Protein AF-A9DE24-F1 (afdb_monomer)

Organism: NCBI:txid314608

Solvent-accessible surface area (backbone atoms only — not comparable to full-atom values): 6785 Å² total; per-residue (Å²): 137,82,83,78,64,69,72,63,66,77,45,52,69,38,30,75,65,74,92,66,86,89,58,84,88,58,82,91,86,83,80,78,62,62,88,88,52,85,82,57,79,70,76,82,78,67,68,88,54,49,61,67,84,68,41,59,62,57,52,48,65,70,71,45,81,79,71,82,72,81,73,76,82,79,78,83,71,76,81,72,80,81,84,76,77,59,69,76,66,56,68,74,73,114

Structure (mmCIF, N/CA/C/O backbone):
data_AF-A9DE24-F1
#
_entry.id   AF-A9DE24-F1
#
loop_
_atom_site.group_PDB
_atom_site.id
_atom_site.type_symbol
_atom_site.label_atom_id
_atom_site.label_alt_id
_atom_site.label_comp_id
_atom_site.label_asym_id
_atom_site.label_entity_id
_atom_site.label_seq_id
_atom_site.pdbx_PDB_ins_code
_atom_site.Cartn_x
_atom_site.Cartn_y
_atom_site.Cartn_z
_atom_site.occupancy
_atom_site.B_iso_or_equiv
_atom_site.auth_seq_id
_atom_site.auth_comp_id
_atom_site.auth_asym_id
_atom_site.auth_atom_id
_atom_site.pdbx_PDB_model_num
ATOM 1 N N . MET A 1 1 ? -16.752 5.191 -31.939 1.00 38.19 1 MET A N 1
ATOM 2 C CA . MET A 1 1 ? -16.513 3.950 -31.175 1.00 38.19 1 MET A CA 1
ATOM 3 C C . MET A 1 1 ? -15.086 3.531 -31.481 1.00 38.19 1 MET A C 1
ATOM 5 O O . MET A 1 1 ? -14.853 2.931 -32.518 1.00 38.19 1 MET A O 1
ATOM 9 N N . ALA A 1 2 ? -14.123 4.027 -30.703 1.00 44.44 2 ALA A N 1
ATOM 10 C CA . ALA A 1 2 ? -12.705 3.785 -30.961 1.00 44.44 2 ALA A CA 1
ATOM 11 C C . ALA A 1 2 ? -12.336 2.394 -30.435 1.00 44.44 2 ALA A C 1
ATOM 13 O O . ALA A 1 2 ? -12.692 2.055 -29.306 1.00 44.44 2 ALA A O 1
ATOM 14 N N . GLY A 1 3 ? -11.705 1.588 -31.288 1.00 46.81 3 GLY A N 1
ATOM 15 C CA . GLY A 1 3 ? -11.240 0.250 -30.957 1.00 46.81 3 GLY A CA 1
ATOM 16 C C . GLY A 1 3 ? -10.216 0.296 -29.829 1.00 46.81 3 GLY A C 1
ATOM 17 O O . GLY A 1 3 ? -9.236 1.030 -29.902 1.00 46.81 3 GLY A O 1
ATOM 18 N N . PHE A 1 4 ? -10.473 -0.481 -28.783 1.00 47.53 4 PHE A N 1
ATOM 19 C CA . PHE A 1 4 ? -9.483 -0.793 -27.766 1.00 47.53 4 PHE A CA 1
ATOM 20 C C . PHE A 1 4 ? -8.585 -1.893 -28.332 1.00 47.53 4 PHE A C 1
ATOM 22 O O . PHE A 1 4 ? -8.994 -3.053 -28.400 1.00 47.53 4 PHE A O 1
ATOM 29 N N . ASP A 1 5 ? -7.389 -1.523 -28.783 1.00 54.06 5 ASP A N 1
ATOM 30 C CA . ASP A 1 5 ? -6.344 -2.490 -29.100 1.00 54.06 5 ASP A CA 1
ATOM 31 C C . ASP A 1 5 ? -6.073 -3.365 -27.863 1.00 54.06 5 ASP A C 1
ATOM 33 O O . ASP A 1 5 ? -5.817 -2.885 -26.759 1.00 54.06 5 ASP A O 1
ATOM 37 N N . CYS A 1 6 ? -6.161 -4.683 -28.046 1.00 60.22 6 CYS A N 1
ATOM 38 C CA . CYS A 1 6 ? -6.128 -5.691 -26.981 1.00 60.22 6 CYS A CA 1
ATOM 39 C C . CYS A 1 6 ? -4.810 -5.699 -26.167 1.00 60.22 6 CYS A C 1
ATOM 41 O O . CYS A 1 6 ? -4.767 -6.242 -25.061 1.00 60.22 6 CYS A O 1
ATOM 43 N N . LEU A 1 7 ? -3.741 -5.067 -26.675 1.00 58.06 7 LEU A N 1
ATOM 44 C CA . LEU A 1 7 ? -2.446 -4.979 -25.991 1.00 58.06 7 LEU A CA 1
ATOM 45 C C . LEU A 1 7 ? -2.518 -4.221 -24.654 1.00 58.06 7 LEU A C 1
ATOM 47 O O . LEU A 1 7 ? -1.884 -4.651 -23.690 1.00 58.06 7 LEU A O 1
ATOM 51 N N . ASP A 1 8 ? -3.316 -3.155 -24.552 1.00 55.97 8 ASP A N 1
ATOM 52 C CA . ASP A 1 8 ? -3.413 -2.360 -23.316 1.00 55.97 8 ASP A CA 1
ATOM 53 C C . ASP A 1 8 ? -4.261 -3.043 -22.226 1.00 55.97 8 ASP A C 1
ATOM 55 O O . ASP A 1 8 ? -4.124 -2.754 -21.033 1.00 55.97 8 ASP A O 1
ATOM 59 N N . CYS A 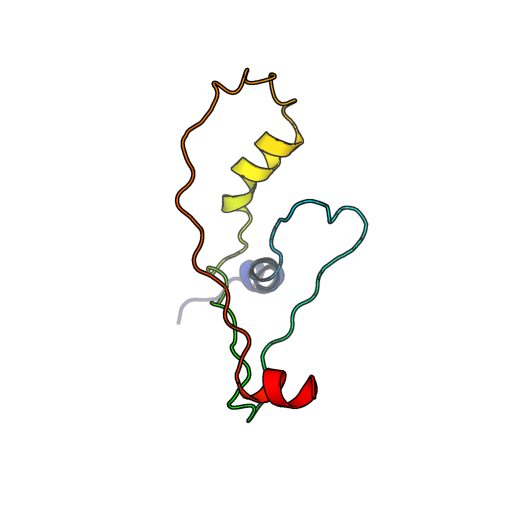1 9 ? -5.102 -4.016 -22.591 1.00 60.94 9 CYS A N 1
ATOM 60 C CA . CYS A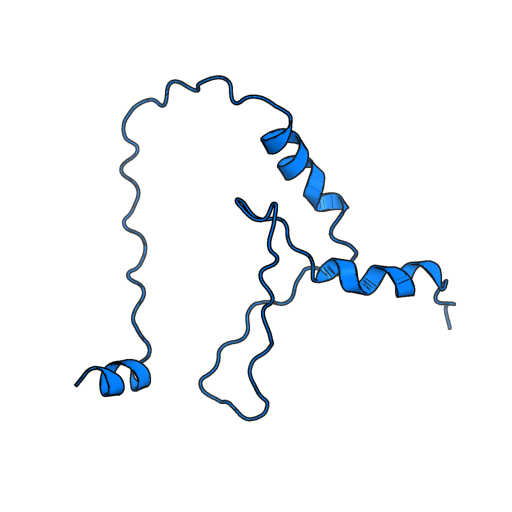 1 9 ? -5.905 -4.774 -21.629 1.00 60.94 9 CYS A CA 1
ATOM 61 C C . CYS A 1 9 ? -5.076 -5.801 -20.837 1.00 60.94 9 CYS A C 1
ATOM 63 O O . CYS A 1 9 ? -5.364 -6.039 -19.662 1.00 60.94 9 CYS A O 1
ATOM 65 N N . LEU A 1 10 ? -4.036 -6.392 -21.443 1.00 68.50 10 LEU A N 1
ATOM 66 C CA . LEU A 1 10 ? -3.216 -7.437 -20.809 1.00 68.50 10 LEU A CA 1
ATOM 67 C C . LEU A 1 10 ? -2.328 -6.908 -19.672 1.00 68.50 10 LEU A C 1
ATOM 69 O O . LEU A 1 10 ? -2.009 -7.651 -18.743 1.00 68.50 10 LEU A O 1
ATOM 73 N N . TYR A 1 11 ? -1.954 -5.628 -19.714 1.00 81.50 11 TYR A N 1
ATOM 74 C CA . TYR A 1 11 ? -1.013 -5.022 -18.765 1.00 81.50 11 TYR A CA 1
ATOM 75 C C . TYR A 1 11 ? -1.664 -4.079 -17.750 1.00 81.50 11 TYR A C 1
ATOM 77 O O . TYR A 1 11 ? -0.978 -3.562 -16.870 1.00 81.50 11 TYR A O 1
ATOM 85 N N . ASN A 1 12 ? -2.988 -3.905 -17.793 1.00 81.44 12 ASN A N 1
ATOM 86 C CA . ASN A 1 12 ? -3.713 -3.012 -16.881 1.00 81.44 12 ASN A CA 1
ATOM 87 C C . ASN A 1 12 ? -3.504 -3.361 -15.388 1.00 81.44 12 ASN A C 1
ATOM 89 O O . ASN A 1 12 ? -3.556 -2.499 -14.510 1.00 81.44 12 ASN A O 1
ATOM 93 N N . TRP A 1 13 ? -3.216 -4.628 -15.071 1.00 88.06 13 TRP A N 1
ATOM 94 C CA . TRP A 1 13 ? -2.928 -5.057 -13.700 1.00 88.06 13 TRP A CA 1
ATOM 95 C C . TRP A 1 13 ? -1.601 -4.510 -13.148 1.00 88.06 13 TRP A C 1
ATOM 97 O O . TRP A 1 13 ? -1.464 -4.423 -11.925 1.00 88.06 13 TRP A O 1
ATOM 107 N N . LEU A 1 14 ? -0.652 -4.107 -14.007 1.00 91.06 14 LEU A N 1
ATOM 108 C CA . LEU A 1 14 ? 0.648 -3.567 -13.587 1.00 91.06 14 LEU A CA 1
ATOM 109 C C . LEU A 1 14 ? 0.513 -2.267 -12.791 1.00 91.06 14 LEU A C 1
ATOM 111 O O . LEU A 1 14 ? 1.314 -2.044 -11.887 1.00 91.06 14 LEU A O 1
ATOM 115 N N . SER A 1 15 ? -0.557 -1.493 -13.013 1.00 89.44 15 SER A N 1
ATOM 116 C CA . SER A 1 15 ? -0.916 -0.319 -12.195 1.00 89.44 15 SER A CA 1
ATOM 117 C C . SER A 1 15 ? -0.916 -0.605 -10.685 1.00 89.44 15 SER A C 1
ATOM 119 O O . SER A 1 15 ? -0.634 0.275 -9.867 1.00 89.44 15 SER A O 1
ATOM 121 N N . LYS A 1 16 ? -1.214 -1.853 -10.293 1.00 90.81 16 LYS A N 1
ATOM 122 C CA . LYS A 1 16 ? -1.282 -2.297 -8.894 1.00 90.81 16 LYS A CA 1
ATOM 123 C C . LYS A 1 16 ? 0.089 -2.648 -8.311 1.00 90.81 16 LYS A C 1
ATOM 125 O O . LYS A 1 16 ? 0.240 -2.649 -7.089 1.00 90.81 16 LYS A O 1
ATOM 130 N N . VAL A 1 17 ? 1.087 -2.951 -9.144 1.00 92.62 17 VAL A N 1
ATOM 131 C CA . VAL A 1 17 ? 2.437 -3.319 -8.697 1.00 92.62 17 VAL A CA 1
ATOM 132 C C . VAL A 1 17 ? 3.228 -2.048 -8.409 1.00 92.62 17 VAL A C 1
ATOM 134 O O . VAL A 1 17 ? 3.470 -1.232 -9.294 1.00 92.62 17 VAL A O 1
ATOM 137 N N . ARG A 1 18 ? 3.647 -1.858 -7.152 1.00 92.69 18 ARG A N 1
ATOM 138 C CA . ARG A 1 18 ? 4.353 -0.645 -6.716 1.00 92.69 18 ARG A CA 1
ATOM 139 C C . ARG A 1 18 ? 5.744 -0.982 -6.177 1.00 92.69 18 ARG A C 1
ATOM 141 O O . ARG A 1 18 ? 5.852 -1.837 -5.297 1.00 92.69 18 ARG A O 1
ATOM 148 N N . PRO A 1 19 ? 6.808 -0.319 -6.664 1.00 92.75 19 PRO A N 1
ATOM 149 C CA . PRO A 1 19 ? 8.160 -0.560 -6.179 1.00 92.75 19 PRO A CA 1
ATOM 150 C C . PRO A 1 19 ? 8.313 -0.107 -4.721 1.00 92.75 19 PRO A C 1
ATOM 152 O O . PRO A 1 19 ? 7.810 0.946 -4.320 1.00 92.75 19 PRO A O 1
ATOM 155 N N . TRP A 1 20 ? 9.027 -0.905 -3.925 1.00 93.94 20 TRP A N 1
ATOM 156 C CA . TRP A 1 20 ? 9.359 -0.583 -2.539 1.00 93.94 20 TRP A CA 1
ATOM 157 C C . TRP A 1 20 ? 10.648 -1.279 -2.087 1.00 93.94 20 TRP A C 1
ATOM 159 O O . TRP A 1 20 ? 11.039 -2.321 -2.612 1.00 93.94 20 TRP A O 1
ATOM 169 N N . TRP A 1 21 ? 11.315 -0.726 -1.072 1.00 93.38 21 TRP A N 1
ATOM 170 C CA . TRP A 1 21 ? 12.544 -1.300 -0.511 1.00 93.38 21 TRP A CA 1
ATOM 171 C C . TRP A 1 21 ? 12.290 -2.641 0.195 1.00 93.38 21 TRP A C 1
ATOM 173 O O . TRP A 1 21 ? 11.249 -2.826 0.817 1.00 93.38 21 TRP A O 1
ATOM 183 N N . GLY A 1 22 ? 13.247 -3.574 0.132 1.00 92.00 22 GLY A N 1
ATOM 184 C CA . GLY A 1 22 ? 13.215 -4.845 0.881 1.00 92.00 22 GLY A CA 1
ATOM 185 C C . GLY A 1 22 ? 12.417 -5.998 0.249 1.00 92.00 22 GL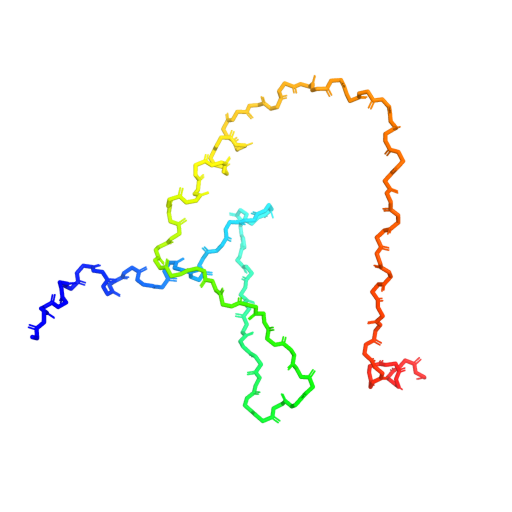Y A C 1
ATOM 186 O O . GLY A 1 22 ? 12.544 -7.133 0.698 1.00 92.00 22 GLY A O 1
ATOM 187 N N . HIS A 1 23 ? 11.671 -5.760 -0.831 1.00 94.19 23 HIS A N 1
ATOM 188 C CA . HIS A 1 23 ? 10.740 -6.729 -1.431 1.00 94.19 23 HIS A CA 1
ATOM 189 C C . HIS A 1 23 ? 11.403 -7.645 -2.482 1.00 94.19 23 HIS A C 1
ATOM 191 O O . HIS A 1 23 ? 10.925 -7.774 -3.603 1.00 94.19 23 HIS A O 1
ATOM 197 N N . LYS A 1 24 ? 12.550 -8.256 -2.151 1.00 92.00 24 LYS A N 1
ATOM 198 C CA . LYS A 1 24 ? 13.296 -9.120 -3.096 1.00 92.00 24 LYS A CA 1
ATOM 199 C C . LYS A 1 24 ? 12.763 -10.554 -3.185 1.00 92.00 24 LYS A C 1
ATOM 201 O O . LYS A 1 24 ? 12.928 -11.194 -4.213 1.00 92.00 24 LYS A O 1
ATOM 206 N N . ILE A 1 25 ? 12.183 -11.057 -2.095 1.00 96.62 25 ILE A N 1
ATOM 207 C CA . ILE A 1 25 ? 11.787 -12.471 -1.930 1.00 96.62 25 ILE A CA 1
ATOM 208 C C . ILE A 1 25 ? 10.345 -12.639 -1.432 1.00 96.62 25 ILE A C 1
ATOM 210 O O . ILE A 1 25 ? 9.927 -13.737 -1.090 1.00 96.62 25 ILE A O 1
ATOM 214 N N . HIS A 1 26 ? 9.597 -11.544 -1.323 1.00 97.38 26 HIS A N 1
ATOM 215 C CA . HIS A 1 26 ? 8.208 -11.544 -0.881 1.00 97.38 26 HIS A CA 1
ATOM 216 C C . HIS A 1 26 ? 7.464 -10.386 -1.541 1.00 97.38 26 HIS A C 1
ATOM 218 O O . HIS A 1 26 ? 8.070 -9.392 -1.947 1.00 97.38 26 HIS A O 1
ATOM 224 N N . MET A 1 27 ? 6.142 -10.508 -1.612 1.00 96.94 27 MET A N 1
ATOM 225 C CA . MET A 1 27 ? 5.252 -9.476 -2.131 1.00 96.94 27 MET A CA 1
ATOM 226 C C . MET A 1 27 ? 4.288 -9.046 -1.028 1.00 96.94 27 MET A C 1
ATOM 228 O O . MET A 1 27 ? 3.750 -9.883 -0.307 1.00 96.94 27 MET A O 1
ATOM 232 N N . HIS A 1 28 ? 4.066 -7.740 -0.892 1.00 96.81 28 HIS A N 1
ATOM 233 C CA . HIS A 1 28 ? 3.070 -7.201 0.027 1.00 96.81 28 HIS A CA 1
ATOM 234 C C . HIS A 1 28 ? 1.766 -6.980 -0.736 1.00 96.81 28 HIS A C 1
ATOM 236 O O . HIS A 1 28 ? 1.659 -6.063 -1.549 1.00 96.81 28 HIS A O 1
ATOM 242 N N . VAL A 1 29 ? 0.778 -7.833 -0.474 1.00 96.69 29 VAL A N 1
ATOM 243 C CA . VAL A 1 29 ? -0.568 -7.707 -1.041 1.00 96.69 29 VAL A CA 1
ATOM 244 C C . VAL A 1 29 ? -1.431 -6.876 -0.096 1.00 96.69 29 VAL A C 1
ATOM 246 O O . VAL A 1 29 ? -1.464 -7.129 1.106 1.00 96.69 29 VAL A O 1
ATOM 249 N N . ARG A 1 30 ? -2.140 -5.887 -0.644 1.00 96.50 30 ARG A N 1
ATOM 250 C CA . ARG A 1 30 ? -3.114 -5.065 0.080 1.00 96.50 30 ARG A CA 1
ATOM 251 C C . ARG A 1 30 ? -4.473 -5.182 -0.597 1.00 96.50 30 ARG A C 1
ATOM 253 O O . ARG A 1 30 ? -4.566 -5.034 -1.812 1.00 96.50 30 ARG A O 1
ATOM 260 N N . LEU A 1 31 ? -5.502 -5.434 0.203 1.00 95.38 31 LEU A N 1
ATOM 261 C CA . LEU A 1 31 ? -6.892 -5.495 -0.241 1.00 95.38 31 LEU A CA 1
ATOM 262 C C . LEU A 1 31 ? -7.591 -4.157 0.011 1.00 95.38 31 LEU A C 1
ATOM 264 O O . LEU A 1 31 ? -7.138 -3.353 0.829 1.00 95.38 31 LEU A O 1
ATOM 268 N N . SER A 1 32 ? -8.690 -3.930 -0.703 1.00 96.25 32 SER A N 1
ATOM 269 C CA . SER A 1 32 ? -9.620 -2.849 -0.391 1.00 96.25 32 SER A CA 1
ATOM 270 C C . SER A 1 32 ? -10.330 -3.115 0.935 1.00 96.25 32 SER A C 1
ATOM 272 O O . SER A 1 32 ? -10.427 -4.258 1.386 1.00 96.25 32 SER A O 1
ATOM 274 N N . CYS A 1 33 ? -10.868 -2.057 1.534 1.00 97.50 33 CYS A N 1
ATOM 275 C CA . CYS A 1 33 ? -11.830 -2.193 2.618 1.00 97.50 33 CYS A CA 1
ATOM 276 C C . CYS A 1 33 ? -13.000 -3.090 2.203 1.00 97.50 33 CYS A C 1
ATOM 278 O O . CYS A 1 33 ? -13.430 -3.062 1.046 1.00 97.50 33 CYS A O 1
ATOM 280 N N . ALA A 1 34 ? -13.495 -3.880 3.154 1.00 97.56 34 ALA A N 1
ATOM 281 C CA . ALA A 1 34 ? -14.658 -4.727 2.943 1.00 97.56 34 ALA A CA 1
ATOM 282 C C . ALA A 1 34 ? -15.908 -3.876 2.673 1.00 97.56 34 ALA A C 1
ATOM 284 O O . ALA A 1 34 ? -16.042 -2.756 3.172 1.00 97.56 34 ALA A O 1
ATOM 285 N N . GLU A 1 35 ? -16.832 -4.417 1.882 1.00 97.12 35 GLU A N 1
ATOM 286 C CA . GLU A 1 35 ? -18.093 -3.746 1.587 1.00 97.12 35 GLU A CA 1
ATOM 287 C C . GLU A 1 35 ? -18.898 -3.510 2.875 1.00 97.12 35 GLU A C 1
ATOM 289 O O . GLU A 1 35 ? -19.025 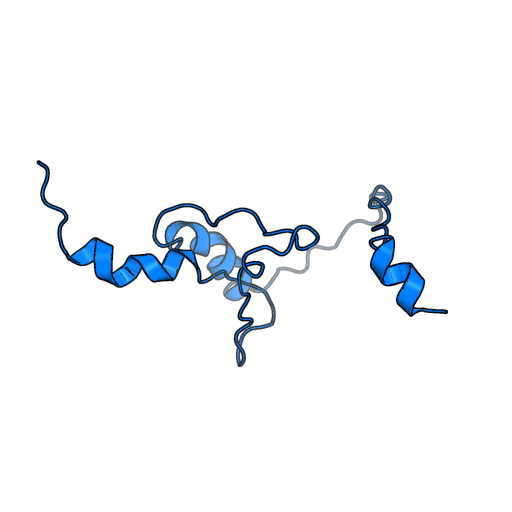-4.395 3.719 1.00 97.12 35 GLU A O 1
ATOM 294 N N . GLY A 1 36 ? -19.410 -2.289 3.048 1.00 95.69 36 GLY A N 1
ATOM 295 C CA . GLY A 1 36 ? -20.179 -1.895 4.232 1.00 95.69 36 GLY A CA 1
ATOM 296 C C . GLY A 1 36 ? -19.354 -1.516 5.471 1.00 95.69 36 GLY A C 1
ATOM 297 O O . GLY A 1 36 ? -19.936 -0.995 6.426 1.00 95.69 36 GLY A O 1
ATOM 298 N N . ASP A 1 37 ? -18.028 -1.695 5.472 1.00 96.00 37 ASP A N 1
ATOM 299 C CA . ASP A 1 37 ? -17.177 -1.262 6.588 1.00 96.00 37 ASP A CA 1
ATOM 300 C C . ASP A 1 37 ? -16.977 0.263 6.568 1.00 96.00 37 ASP A C 1
ATOM 302 O O . ASP A 1 37 ? -16.199 0.810 5.786 1.00 96.00 37 ASP A O 1
ATOM 306 N N . LYS A 1 38 ? -17.692 0.959 7.458 1.00 94.12 38 LYS A N 1
ATOM 307 C CA . LYS A 1 38 ? -17.676 2.428 7.573 1.00 94.12 38 LYS A CA 1
ATOM 308 C C . LYS A 1 38 ? -16.429 2.984 8.263 1.00 94.12 38 LYS A C 1
ATOM 310 O O . LYS A 1 38 ? -16.231 4.197 8.261 1.00 94.12 38 LYS A O 1
ATOM 315 N N . LEU A 1 39 ? -15.638 2.131 8.908 1.00 93.25 39 LEU A N 1
ATOM 316 C CA . LEU A 1 39 ? -14.498 2.535 9.733 1.00 93.25 39 LEU A CA 1
ATOM 317 C C . LEU A 1 39 ? -13.164 2.244 9.044 1.00 93.25 39 LEU A C 1
ATOM 319 O O . LEU A 1 39 ? -12.142 2.830 9.408 1.00 93.25 39 LEU A O 1
ATOM 323 N N . CYS A 1 40 ? -13.165 1.367 8.042 1.00 94.88 40 CYS A N 1
ATOM 324 C CA . CYS A 1 40 ? -12.006 1.126 7.201 1.00 94.88 40 CYS A CA 1
ATOM 325 C C . CYS A 1 40 ? -11.764 2.290 6.224 1.00 94.88 40 CYS A C 1
ATOM 327 O O . CYS A 1 40 ? -12.671 2.779 5.553 1.00 94.88 40 CYS A O 1
ATOM 329 N N . GLN A 1 41 ? -10.504 2.723 6.119 1.00 93.62 41 GLN A N 1
ATOM 330 C CA . GLN A 1 41 ? -10.081 3.776 5.195 1.00 93.62 41 GLN A CA 1
ATOM 331 C C . GLN A 1 41 ? -9.263 3.180 4.050 1.00 93.62 41 GLN A C 1
ATOM 333 O O . GLN A 1 41 ? -8.174 2.640 4.261 1.00 93.62 41 GLN A O 1
ATOM 338 N N . ASN A 1 42 ? -9.779 3.306 2.827 1.00 95.94 42 ASN A N 1
ATOM 339 C CA . ASN A 1 42 ? -9.040 2.934 1.626 1.00 95.94 42 ASN A CA 1
ATOM 340 C C . ASN A 1 42 ? -7.877 3.902 1.382 1.00 95.94 42 ASN A C 1
ATOM 342 O O . ASN A 1 42 ? -7.901 5.066 1.779 1.00 95.94 42 ASN A O 1
ATOM 346 N N . GLN A 1 43 ? -6.858 3.420 0.678 1.00 94.69 43 GLN A N 1
ATOM 347 C CA . GLN A 1 43 ? -5.820 4.291 0.143 1.00 94.69 43 GLN A CA 1
ATOM 348 C C . GLN A 1 43 ? -6.258 4.929 -1.172 1.00 94.69 43 GLN A C 1
ATOM 350 O O . GLN A 1 43 ? -7.134 4.414 -1.865 1.00 94.69 43 GLN A O 1
ATOM 355 N N . ASN A 1 44 ? -5.576 6.013 -1.543 1.00 93.44 44 ASN A N 1
ATOM 356 C CA . ASN A 1 44 ? -5.722 6.609 -2.863 1.00 93.44 44 ASN A CA 1
ATOM 357 C C . ASN A 1 44 ? -5.416 5.578 -3.951 1.00 93.44 44 ASN A C 1
ATOM 359 O O . ASN A 1 44 ? -4.478 4.782 -3.826 1.00 93.44 44 ASN A O 1
ATOM 363 N N . LEU A 1 45 ? -6.202 5.628 -5.023 1.00 89.88 45 LEU A N 1
ATOM 364 C CA . LEU A 1 45 ? -6.000 4.761 -6.173 1.00 89.88 45 LEU A CA 1
ATOM 365 C C . LEU A 1 45 ? -4.630 5.035 -6.816 1.00 89.88 45 LEU A C 1
ATOM 367 O O . LEU A 1 45 ? -4.179 6.187 -6.830 1.00 89.88 45 LEU A O 1
ATOM 371 N N . PRO A 1 46 ? -3.960 3.998 -7.348 1.00 87.00 46 PRO A N 1
ATOM 372 C CA . PRO A 1 46 ? -2.775 4.190 -8.170 1.00 87.00 46 PRO A CA 1
ATOM 373 C C . PRO A 1 46 ? -3.075 5.069 -9.386 1.00 87.00 46 PRO A C 1
ATOM 375 O O . PRO A 1 46 ? -4.209 5.130 -9.862 1.00 87.00 46 PRO A O 1
ATOM 378 N N . VAL A 1 47 ? -2.035 5.718 -9.907 1.00 85.25 47 VAL A N 1
ATOM 379 C CA . VAL A 1 47 ? -2.116 6.433 -11.185 1.00 85.25 47 VAL A CA 1
ATOM 380 C C . VAL A 1 47 ? -2.466 5.430 -12.291 1.00 85.25 47 VAL A C 1
ATOM 382 O O . VAL A 1 47 ? -2.004 4.289 -12.269 1.00 85.25 47 VAL A O 1
ATOM 385 N N . SER A 1 48 ? -3.312 5.844 -13.235 1.00 84.12 48 SER A N 1
ATOM 386 C CA . SER A 1 48 ? -3.686 5.036 -14.398 1.00 84.12 48 SER A CA 1
ATOM 387 C C . SER A 1 48 ? -2.475 4.728 -15.280 1.00 84.12 48 SER A C 1
ATOM 389 O O . SER A 1 48 ? -1.603 5.578 -15.433 1.00 84.12 48 SER A O 1
ATOM 391 N N . GLY A 1 49 ? -2.475 3.567 -15.933 1.00 85.62 49 GLY A N 1
ATOM 392 C CA . GLY A 1 49 ? -1.389 3.124 -16.809 1.00 85.62 49 GLY A CA 1
ATOM 393 C C . GLY A 1 49 ? -0.596 1.973 -16.197 1.00 85.62 49 GLY A C 1
ATOM 394 O O . GLY A 1 49 ? -1.029 1.346 -15.234 1.00 85.62 49 GLY A O 1
ATOM 395 N N . THR A 1 50 ? 0.561 1.658 -16.773 1.00 88.69 50 THR A N 1
ATOM 396 C CA . THR A 1 50 ? 1.378 0.527 -16.301 1.00 88.69 50 THR A CA 1
ATOM 397 C C . THR A 1 50 ? 2.283 0.902 -15.128 1.00 88.69 50 THR A C 1
ATOM 399 O O . THR A 1 50 ? 2.693 0.021 -14.372 1.00 88.69 50 THR A O 1
ATOM 402 N N . GLY A 1 51 ? 2.599 2.193 -14.954 1.00 87.44 51 GLY A N 1
ATOM 403 C CA . GLY A 1 51 ? 3.547 2.669 -13.948 1.00 87.44 51 GLY A CA 1
ATOM 404 C C . GLY A 1 51 ? 5.008 2.344 -14.275 1.00 87.44 51 GLY A C 1
ATOM 405 O O . GLY A 1 51 ? 5.882 2.582 -13.438 1.00 87.44 51 GLY A O 1
ATOM 406 N N . CYS A 1 52 ? 5.299 1.794 -15.461 1.00 88.56 52 CYS A N 1
ATOM 407 C CA . CYS A 1 52 ? 6.657 1.459 -15.891 1.00 88.56 52 CYS A CA 1
ATOM 408 C C . CYS A 1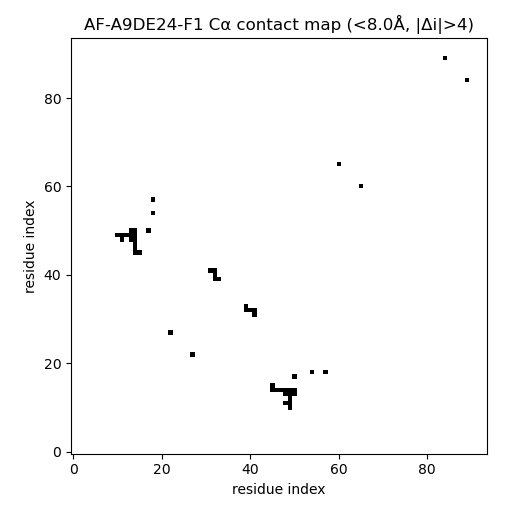 52 ? 7.515 2.715 -16.123 1.00 88.56 52 CYS A C 1
ATOM 410 O O . CYS A 1 52 ? 8.721 2.700 -15.865 1.00 88.56 52 CYS A O 1
ATOM 412 N N . GLU A 1 53 ? 6.887 3.807 -16.544 1.00 86.00 53 GLU A N 1
ATOM 413 C CA . GLU A 1 53 ? 7.461 5.140 -16.732 1.00 86.00 53 GLU A CA 1
ATOM 414 C C . GLU A 1 53 ? 8.109 5.708 -15.452 1.00 86.00 53 GLU A C 1
ATOM 416 O O . GLU A 1 53 ? 9.178 6.324 -15.510 1.00 86.00 53 GLU A O 1
ATOM 421 N N . ASP A 1 54 ? 7.549 5.396 -14.279 1.00 85.25 54 ASP A N 1
ATOM 422 C CA . ASP A 1 54 ? 8.022 5.887 -12.977 1.00 85.25 54 ASP A CA 1
ATOM 423 C C . ASP A 1 54 ? 9.213 5.086 -12.407 1.00 85.25 54 ASP A C 1
ATOM 425 O O . ASP A 1 54 ? 9.799 5.446 -11.376 1.00 85.25 54 ASP A O 1
ATOM 429 N N . LEU A 1 55 ? 9.605 3.976 -13.044 1.00 90.44 55 LEU A N 1
ATOM 430 C CA . LEU A 1 55 ? 10.631 3.068 -12.509 1.00 90.44 55 LEU A CA 1
ATOM 431 C C . LEU A 1 55 ? 12.065 3.570 -12.705 1.00 90.44 55 LEU A C 1
ATOM 433 O O . LEU A 1 55 ? 12.991 3.053 -12.072 1.00 90.44 55 LEU A O 1
ATOM 437 N N . SER A 1 56 ? 12.269 4.584 -13.548 1.00 90.44 56 SER A N 1
ATOM 438 C CA . SER A 1 56 ? 13.599 5.102 -13.890 1.00 90.44 56 SER A CA 1
ATOM 439 C C . SER A 1 56 ? 14.401 5.525 -12.655 1.00 90.44 56 SER A C 1
ATOM 441 O O . SER A 1 56 ? 15.569 5.153 -12.516 1.00 90.44 56 SER A O 1
ATOM 443 N N . TRP A 1 57 ? 13.765 6.228 -11.710 1.00 89.50 57 TRP A N 1
ATOM 444 C CA . TRP A 1 57 ? 14.409 6.633 -10.457 1.00 89.50 57 TRP A CA 1
ATOM 445 C C . TRP A 1 57 ? 14.793 5.422 -9.597 1.00 89.50 57 TRP A C 1
ATOM 447 O O . TRP A 1 57 ? 15.924 5.332 -9.122 1.00 89.50 57 TRP A O 1
ATOM 457 N N . TRP A 1 58 ? 13.898 4.441 -9.453 1.00 90.38 58 TRP A N 1
ATOM 458 C CA . TRP A 1 58 ? 14.159 3.219 -8.684 1.00 90.38 58 TRP A CA 1
ATOM 459 C C . TRP A 1 58 ? 15.336 2.427 -9.248 1.00 90.38 58 TRP A C 1
ATOM 461 O O . TRP A 1 58 ? 16.225 2.022 -8.498 1.00 90.38 58 TRP A O 1
ATOM 471 N N . LYS A 1 59 ? 15.385 2.266 -10.575 1.00 89.75 59 LYS A N 1
ATOM 472 C CA . LYS A 1 59 ? 16.495 1.604 -11.267 1.00 89.75 59 LYS A CA 1
ATOM 473 C C . LYS A 1 59 ? 17.823 2.309 -10.987 1.00 89.75 59 LYS A C 1
ATOM 475 O O . LYS A 1 59 ? 18.800 1.642 -10.652 1.00 89.75 59 LYS A O 1
ATOM 480 N N . GLN A 1 60 ? 17.858 3.640 -11.072 1.00 89.25 60 GLN A N 1
ATOM 481 C CA . GLN A 1 60 ? 19.060 4.417 -10.752 1.00 89.25 60 GLN A CA 1
ATOM 482 C C . GLN A 1 60 ? 19.512 4.193 -9.305 1.00 89.25 60 GLN A C 1
ATOM 484 O O . GLN A 1 60 ? 20.689 3.927 -9.078 1.00 89.25 60 GLN A O 1
ATOM 489 N N . GLN A 1 61 ? 18.592 4.229 -8.336 1.00 87.12 61 GLN A N 1
ATOM 490 C CA . GLN A 1 61 ? 18.935 4.032 -6.923 1.00 87.12 61 GLN A CA 1
ATOM 491 C C . GLN A 1 61 ? 19.422 2.610 -6.593 1.00 87.12 61 GLN A C 1
ATOM 493 O O . GLN A 1 61 ? 20.133 2.431 -5.605 1.00 87.12 61 GLN A O 1
ATOM 498 N N . ILE A 1 62 ? 19.021 1.600 -7.373 1.00 84.69 62 ILE A N 1
ATOM 499 C CA . ILE A 1 62 ? 19.422 0.198 -7.171 1.00 84.69 62 ILE A CA 1
ATOM 500 C C . ILE A 1 62 ? 20.765 -0.103 -7.847 1.00 84.69 62 ILE A C 1
ATOM 502 O O . ILE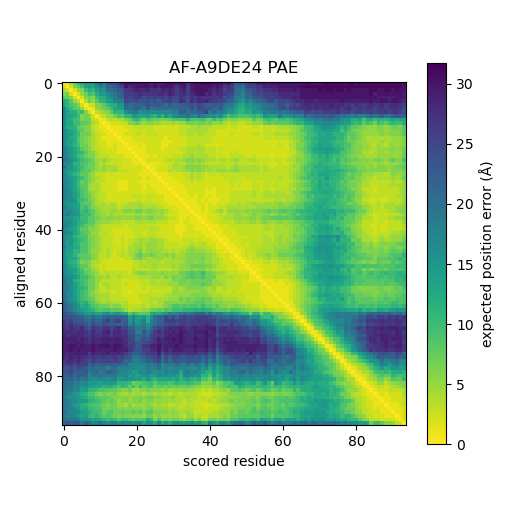 A 1 62 ? 21.584 -0.820 -7.277 1.00 84.69 62 ILE A O 1
ATOM 506 N N . LEU A 1 63 ? 20.979 0.411 -9.062 1.00 85.06 63 LEU A N 1
ATOM 507 C CA . LEU A 1 63 ? 22.157 0.088 -9.874 1.00 85.06 63 LEU A CA 1
ATOM 508 C C . LEU A 1 63 ? 23.366 0.974 -9.572 1.00 85.06 63 LEU A C 1
ATOM 510 O O . LEU A 1 63 ? 24.496 0.556 -9.811 1.00 85.06 63 LEU A O 1
ATOM 514 N N . GLN A 1 64 ? 23.153 2.195 -9.080 1.00 78.12 64 GLN A N 1
ATOM 515 C CA . GLN A 1 64 ? 24.255 3.097 -8.772 1.00 78.12 64 GLN A CA 1
ATOM 516 C C . GLN A 1 64 ? 24.659 2.946 -7.300 1.00 78.12 64 GLN A C 1
ATOM 518 O O . GLN A 1 64 ? 23.831 3.185 -6.415 1.00 78.12 64 GLN A O 1
ATOM 523 N N . PRO A 1 65 ? 25.921 2.587 -6.995 1.00 59.44 65 PRO A N 1
ATOM 524 C CA . PRO A 1 65 ? 26.404 2.623 -5.625 1.00 59.44 65 PRO A CA 1
ATOM 525 C C . PRO A 1 65 ? 26.301 4.066 -5.133 1.00 59.44 65 PRO A C 1
ATOM 527 O O . PRO A 1 65 ? 26.803 4.992 -5.776 1.00 59.44 65 PRO A O 1
ATOM 530 N N . LYS A 1 66 ? 25.626 4.276 -3.997 1.00 63.06 66 LYS A N 1
ATOM 531 C CA . LYS A 1 66 ? 25.583 5.596 -3.370 1.00 63.06 66 LYS A CA 1
ATOM 532 C C . LYS A 1 66 ? 27.025 6.021 -3.102 1.00 63.06 66 LYS A C 1
ATOM 534 O O . LYS A 1 66 ? 27.668 5.459 -2.219 1.00 63.06 66 LYS A O 1
ATOM 539 N N . LYS A 1 67 ? 27.529 7.023 -3.833 1.00 57.41 67 LYS A N 1
ATOM 540 C CA . LYS A 1 67 ? 28.684 7.796 -3.361 1.00 57.41 67 LYS A CA 1
ATOM 541 C C . LYS A 1 67 ? 28.317 8.239 -1.953 1.00 57.41 67 LYS A C 1
ATOM 543 O O . LYS A 1 67 ? 27.218 8.763 -1.763 1.00 57.41 67 LYS A O 1
ATOM 548 N N . SER A 1 68 ? 29.167 7.957 -0.969 1.00 53.03 68 SER A N 1
ATOM 549 C CA . SER A 1 68 ? 28.937 8.396 0.402 1.00 53.03 68 SER A CA 1
ATOM 550 C C . SER A 1 68 ? 28.817 9.916 0.383 1.00 53.03 68 SER A C 1
ATOM 552 O O . SER A 1 68 ? 29.818 10.628 0.338 1.00 53.03 68 SER A O 1
ATOM 554 N N . ALA A 1 69 ? 27.590 10.426 0.354 1.00 53.00 69 ALA A N 1
ATOM 555 C CA . ALA A 1 69 ? 27.351 11.815 0.655 1.00 53.00 69 ALA A CA 1
ATOM 556 C C . ALA A 1 69 ? 27.746 11.954 2.121 1.00 53.00 69 ALA A C 1
ATOM 558 O O . ALA A 1 69 ? 27.095 11.373 2.991 1.00 53.00 69 ALA A O 1
ATOM 559 N N . GLN A 1 70 ? 28.851 12.652 2.386 1.00 53.44 70 GLN A N 1
ATOM 560 C CA . GLN A 1 70 ? 29.127 13.170 3.715 1.00 53.44 70 GLN A CA 1
ATOM 561 C C . GLN A 1 70 ? 27.922 14.035 4.078 1.00 53.44 70 GLN A C 1
ATOM 563 O O . GLN A 1 70 ? 27.761 15.147 3.579 1.00 53.44 70 GLN A O 1
ATOM 568 N N . THR A 1 71 ? 26.998 13.474 4.854 1.00 55.78 71 THR A N 1
ATOM 569 C CA . THR A 1 71 ? 25.812 14.195 5.288 1.00 55.78 71 THR A CA 1
ATOM 570 C C . THR A 1 71 ? 26.284 15.247 6.271 1.00 55.78 71 THR A C 1
ATOM 572 O O . THR A 1 71 ? 26.662 14.920 7.398 1.00 55.78 71 THR A O 1
ATOM 575 N N . SER A 1 72 ? 26.297 16.503 5.829 1.00 55.31 72 SER A N 1
ATOM 576 C CA . SER A 1 72 ? 26.415 17.643 6.721 1.00 55.31 72 SER A CA 1
ATOM 577 C C . 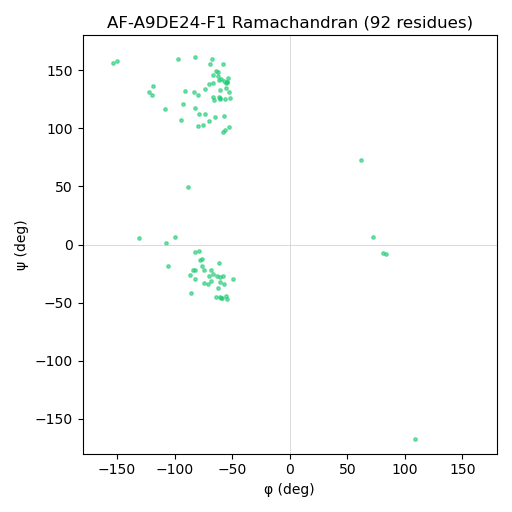SER A 1 72 ? 25.334 17.534 7.796 1.00 55.31 72 SER A C 1
ATOM 579 O O . SER A 1 72 ? 24.171 17.212 7.530 1.00 55.31 72 SER A O 1
ATOM 581 N N . LYS A 1 73 ? 25.781 17.711 9.037 1.00 57.72 73 LYS A N 1
ATOM 582 C CA . LYS A 1 73 ? 24.970 17.629 10.244 1.00 57.72 73 LYS A CA 1
ATOM 583 C C . LYS A 1 73 ? 23.768 18.577 10.185 1.00 57.72 73 LYS A C 1
ATOM 585 O O . LYS A 1 73 ? 23.879 19.725 9.770 1.00 57.72 73 LYS A O 1
ATOM 590 N N . ASP A 1 74 ? 22.653 18.040 10.673 1.00 59.84 74 ASP A N 1
ATOM 591 C CA . ASP A 1 74 ? 21.588 18.729 11.401 1.00 59.84 74 ASP A CA 1
ATOM 592 C C . ASP A 1 74 ? 20.818 19.849 10.689 1.00 59.84 74 ASP A C 1
ATOM 594 O O . ASP A 1 74 ? 20.822 21.009 11.091 1.00 59.84 74 ASP A O 1
ATOM 598 N N . LYS A 1 75 ? 19.961 19.460 9.735 1.00 63.69 75 LYS A N 1
ATOM 599 C CA . LYS A 1 75 ? 18.652 20.126 9.647 1.00 63.69 75 LYS A CA 1
ATOM 600 C C . LYS A 1 75 ? 17.752 19.537 10.730 1.00 63.69 75 LYS A C 1
ATOM 602 O O . LYS A 1 75 ? 17.378 18.366 10.633 1.00 63.69 75 LYS A O 1
ATOM 607 N N . LYS A 1 76 ? 17.404 20.343 11.743 1.00 64.75 76 LYS A N 1
ATOM 608 C CA . LYS A 1 76 ? 16.353 20.038 12.728 1.00 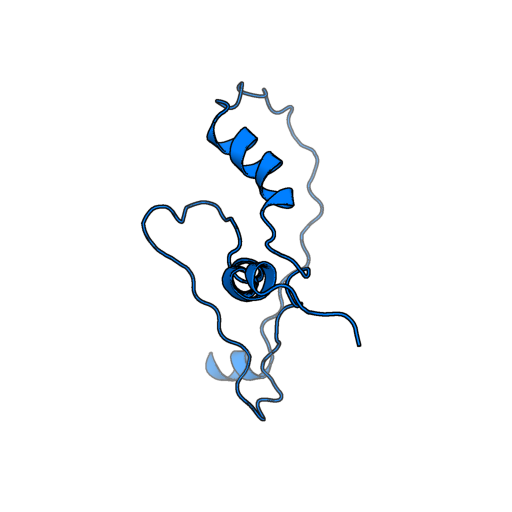64.75 76 LYS A CA 1
ATOM 609 C C . LYS A 1 76 ? 15.085 19.682 11.951 1.00 64.75 76 LYS A C 1
ATOM 611 O O . LYS A 1 76 ? 14.437 20.553 11.381 1.00 64.75 76 LYS A O 1
ATOM 616 N N . ARG A 1 77 ? 14.797 18.385 11.839 1.00 69.62 77 ARG A N 1
ATOM 617 C CA . ARG A 1 77 ? 13.602 17.897 11.148 1.00 69.62 77 ARG A CA 1
ATOM 618 C C . ARG A 1 77 ? 12.406 18.346 11.973 1.00 69.62 77 ARG A C 1
ATOM 620 O O . ARG A 1 77 ? 12.388 18.095 13.178 1.00 69.62 77 ARG A O 1
ATOM 627 N N . GLU A 1 78 ? 11.444 19.014 11.346 1.00 77.12 78 GLU A N 1
ATOM 628 C CA . GLU A 1 78 ? 10.184 19.322 12.017 1.00 77.12 78 GLU A CA 1
ATOM 629 C C . GLU A 1 78 ? 9.569 18.027 12.567 1.00 77.12 78 GLU A C 1
ATOM 631 O O . GLU A 1 78 ? 9.665 16.970 11.919 1.00 77.12 78 GLU A O 1
ATOM 636 N N . PRO A 1 79 ? 8.994 18.065 13.781 1.00 78.88 79 PRO A N 1
ATOM 637 C CA . PRO A 1 79 ? 8.367 16.892 14.357 1.00 78.88 79 PRO A CA 1
ATOM 638 C C . PRO A 1 79 ? 7.231 16.442 13.439 1.00 78.88 79 PRO A C 1
ATOM 640 O O . PRO A 1 79 ? 6.337 17.211 13.093 1.00 78.88 79 PRO A O 1
ATOM 643 N N . LYS A 1 80 ? 7.280 15.173 13.023 1.00 80.62 80 LYS A N 1
ATOM 644 C CA . LYS A 1 80 ? 6.186 14.571 12.259 1.00 80.62 80 LYS A CA 1
ATOM 645 C C . LYS A 1 80 ? 4.909 14.630 13.105 1.00 80.62 80 LYS A C 1
ATOM 647 O O . LYS A 1 80 ? 5.000 14.392 14.312 1.00 80.62 80 LYS A O 1
ATOM 652 N N . PRO A 1 81 ? 3.735 14.873 12.495 1.00 83.62 81 PRO A N 1
ATOM 653 C CA . PRO A 1 81 ? 2.476 14.810 13.221 1.00 83.62 81 PRO A CA 1
ATOM 654 C C . PRO A 1 81 ? 2.337 13.443 13.895 1.00 83.62 81 PRO A C 1
ATOM 656 O O . PRO A 1 81 ? 2.630 12.400 13.295 1.00 83.62 81 PRO A O 1
ATOM 659 N N . VAL A 1 82 ? 1.924 13.459 15.162 1.00 83.81 82 VAL A N 1
ATOM 660 C CA . VAL A 1 82 ? 1.700 12.237 15.935 1.00 83.81 82 VAL A CA 1
ATOM 661 C C . VAL A 1 82 ? 0.535 11.490 15.298 1.00 83.81 82 VAL A C 1
ATOM 663 O O . VAL A 1 82 ? -0.550 12.039 15.120 1.00 83.81 82 VAL A O 1
ATOM 666 N N . LYS A 1 83 ? 0.759 10.227 14.933 1.00 87.50 83 LYS A N 1
ATOM 667 C CA . LYS A 1 83 ? -0.311 9.369 14.425 1.00 87.50 83 LYS A CA 1
ATOM 668 C C . LYS A 1 83 ? -1.205 8.972 15.596 1.00 87.50 83 LYS A C 1
ATOM 670 O O . LYS A 1 83 ? -0.764 8.235 16.475 1.00 87.50 83 LYS A O 1
ATOM 675 N N . VAL A 1 84 ? -2.440 9.461 15.601 1.00 89.75 84 VAL A N 1
ATOM 676 C CA . VAL A 1 84 ? -3.440 9.119 16.618 1.00 89.75 84 VAL A CA 1
ATOM 677 C C . VAL A 1 84 ? -4.110 7.798 16.240 1.00 89.75 84 VAL A C 1
ATOM 679 O O . VAL A 1 84 ? -4.510 7.601 15.092 1.00 89.75 84 VAL A O 1
ATOM 682 N N . LYS A 1 85 ? -4.205 6.868 17.196 1.00 90.38 85 LYS A N 1
ATOM 683 C CA . LYS A 1 85 ? -4.895 5.583 17.008 1.00 90.38 85 LYS A CA 1
ATOM 684 C C . LYS A 1 85 ? -6.411 5.824 16.904 1.00 90.38 85 LYS A C 1
ATOM 686 O O . LYS A 1 85 ? -6.919 6.581 17.734 1.00 90.38 85 LYS A O 1
ATOM 691 N N . PRO A 1 86 ? -7.143 5.156 15.991 1.00 92.25 86 PRO A N 1
ATOM 692 C CA . PRO A 1 86 ? -8.602 5.260 15.938 1.00 92.25 86 PRO A CA 1
ATOM 693 C C . PRO A 1 86 ? -9.259 4.917 17.283 1.00 92.25 86 PRO A C 1
ATOM 695 O O . PRO A 1 86 ? -8.832 3.970 17.948 1.00 92.25 86 PRO A O 1
ATOM 698 N N . GLU A 1 87 ? -10.291 5.671 17.668 1.00 91.31 87 GLU A N 1
ATOM 699 C CA . GLU A 1 87 ? -10.942 5.597 18.990 1.00 91.31 87 GLU A CA 1
ATOM 700 C C . GLU A 1 87 ? -11.407 4.181 19.345 1.00 91.31 87 GLU A C 1
ATOM 702 O O . GLU A 1 87 ? -11.080 3.662 20.412 1.00 91.31 87 GLU A O 1
ATOM 707 N N . LEU A 1 88 ? -12.079 3.502 18.413 1.00 89.56 88 LEU A N 1
ATOM 708 C CA . LEU A 1 88 ? -12.551 2.130 18.617 1.00 89.56 88 LEU A CA 1
ATOM 709 C C . LEU A 1 88 ? -11.409 1.150 18.896 1.00 89.56 88 LEU A C 1
ATOM 711 O O . LEU A 1 88 ? -11.564 0.224 19.687 1.00 89.56 88 LEU A O 1
ATOM 715 N N . CYS A 1 89 ? -10.228 1.372 18.317 1.00 91.25 89 CYS A N 1
ATOM 716 C CA . CYS A 1 89 ? -9.077 0.525 18.595 1.00 91.25 89 CYS A CA 1
ATOM 717 C C . CYS A 1 89 ? -8.472 0.799 19.980 1.00 91.25 89 CYS A C 1
ATOM 719 O O . CYS A 1 89 ? -7.735 -0.049 20.484 1.00 91.25 89 CYS A O 1
ATOM 721 N N . GLN A 1 90 ? -8.703 1.969 20.583 1.00 92.25 90 GLN A N 1
ATOM 722 C CA . GLN A 1 90 ? -8.246 2.265 21.946 1.00 92.25 90 GLN A CA 1
ATOM 723 C C . GLN A 1 90 ? -9.047 1.464 22.979 1.00 92.25 90 GLN A C 1
ATOM 725 O O . GLN A 1 90 ? -8.469 0.995 23.955 1.00 92.25 90 GLN A O 1
ATOM 730 N N . LEU A 1 91 ? -10.339 1.223 22.721 1.00 93.38 91 LEU A N 1
ATOM 731 C CA . LEU A 1 91 ? -11.201 0.412 23.591 1.00 93.38 91 LEU A CA 1
ATOM 732 C C . LEU A 1 91 ? -10.705 -1.033 23.758 1.00 93.38 91 LEU A C 1
ATOM 734 O O . LEU A 1 91 ? -10.939 -1.629 24.801 1.00 93.38 91 LEU A O 1
ATOM 738 N N . LEU A 1 92 ? -9.993 -1.567 22.761 1.00 92.38 92 LEU A N 1
ATOM 739 C CA . LEU A 1 92 ? -9.441 -2.928 22.770 1.00 92.38 92 LEU A CA 1
ATOM 740 C C . LEU A 1 92 ? -8.155 -3.085 23.599 1.00 92.38 92 LEU A C 1
ATOM 742 O O . LEU A 1 92 ? -7.635 -4.190 23.691 1.00 92.38 92 LEU A O 1
ATOM 746 N N . LEU A 1 93 ? -7.590 -1.996 24.127 1.00 90.31 93 LEU A N 1
ATOM 747 C CA . LEU A 1 93 ? -6.348 -2.023 24.913 1.00 90.31 93 LEU A CA 1
ATOM 748 C C . LEU A 1 93 ? -6.585 -1.986 26.431 1.00 90.31 93 LEU A C 1
ATOM 750 O O . LEU A 1 93 ? -5.622 -1.810 27.175 1.00 90.31 93 LEU A O 1
ATOM 754 N N . LYS A 1 94 ? -7.844 -2.065 26.870 1.00 72.19 94 LYS A N 1
ATOM 755 C CA . LYS A 1 94 ? -8.211 -2.098 28.289 1.00 72.19 94 LYS A CA 1
ATOM 756 C C . LYS A 1 94 ? -7.957 -3.466 28.906 1.00 72.19 94 LYS A C 1
ATOM 758 O O . LYS A 1 94 ? -8.183 -4.470 28.196 1.00 72.19 94 LYS A O 1
#

Sequence (94 aa):
MAGFDCLDCLYNWLSKVRPWWGHKIHMHV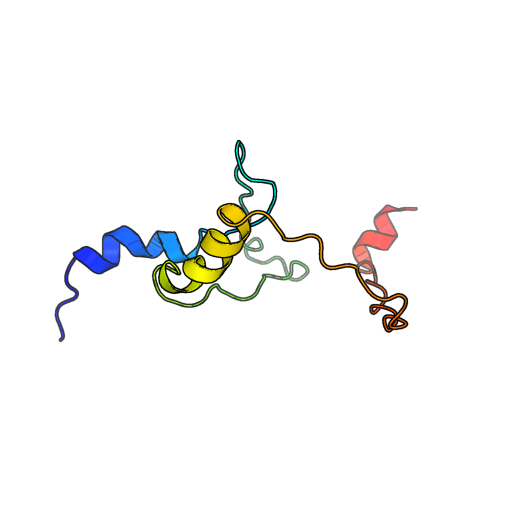RLSCAEGDKLCQNQNLPVSGTGCEDLSWWKQQILQPKKSAQTSKDKKREPKPVKVKPELCQLLLK

Secondary structure (DSSP, 8-state):
-----THHHHSGGGGG----TT-SS-----PPPPTT-SS--PPPPPPSS-S-TTHHHHHHHHHS--------S---PPPPPP-PPPHHHHHTT-

pLDDT: mean 81.94, std 15.62, range [38.19, 97.56]

Foldseek 3Di:
DDDDDCVQVVQQCLLVDDDDPPCPPHDDDDDADDPPPPPDDGDDRGDGDNCPVVCPVVVCVVPDDPPPPPDDDDPPDDDDPDDDDDPVVVVVVD

Mean predicted aligned error: 10.72 Å

InterPro domains:
  IPR005073 Peptidase M74, penicillin-insensitive murein endopeptidase [PF03411] (12-93)
  IPR009045 Peptidase M74/Hedgehog-like, zinc-binding domain superfamily [G3DSA:3.30.1380.10] (7-94)
  IPR009045 Peptidase M74/Hedgehog-like, zinc-binding domain superfamily [SSF55166] (12-93)

Radius of gyration: 20.46 Å; Cα contacts (8 Å, |Δi|>4): 25; chains: 1; bounding box: 49×33×60 Å